Protein AF-A0A098EC14-F1 (afdb_monomer)

Radius of gyration: 11.88 Å; Cα contacts (8 Å, |Δi|>4): 21; chains: 1; bounding box: 31×18×28 Å

InterPro domains:
  IPR002770 Formylmethanofuran: tetrahydromethanopterin formyltransferase Ftr, C-terminal [PF02741] (1-52)
  IPR023447 Formylmethanofuran: tetrahydromethanopterin formyltransferase Ftr, ferredoxin-like superfamily [G3DSA:3.30.70.520] (1-53)
  IPR023447 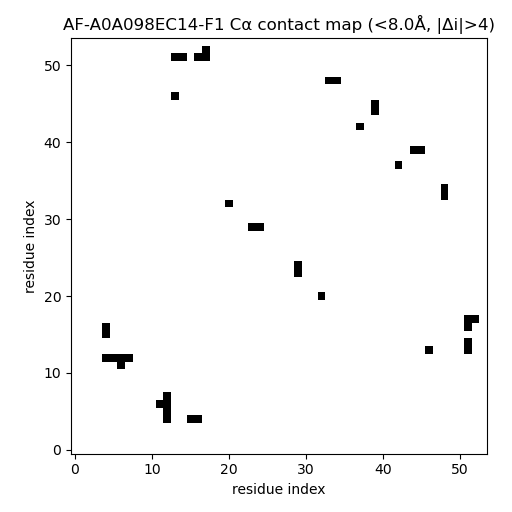Formylmethanofuran: tetrahydromethanopterin formyltransferase Ftr, ferredoxin-like superfamily [SSF55112] (1-53)

Organism: NCBI:txid717931

Structure (mmCIF, N/CA/C/O backbone):
data_AF-A0A098EC14-F1
#
_entry.id   AF-A0A098EC14-F1
#
loop_
_atom_site.group_PDB
_atom_site.id
_atom_site.type_symbol
_atom_site.label_atom_id
_atom_site.label_alt_id
_atom_site.label_comp_id
_atom_site.label_asym_id
_atom_site.label_entity_id
_atom_site.label_seq_id
_atom_site.pdbx_PDB_ins_code
_atom_site.Cartn_x
_atom_site.Cartn_y
_atom_site.Cartn_z
_atom_site.occupancy
_atom_site.B_iso_or_equiv
_atom_site.auth_seq_id
_atom_site.auth_comp_id
_atom_site.auth_asym_id
_atom_site.auth_atom_id
_atom_site.pdbx_PDB_model_num
ATOM 1 N N . MET A 1 1 ? -11.746 7.964 -5.230 1.00 92.31 1 MET A N 1
ATOM 2 C CA . MET A 1 1 ? -10.593 8.831 -4.911 1.00 92.31 1 MET A CA 1
ATOM 3 C C . MET A 1 1 ? -9.329 8.021 -5.126 1.00 92.31 1 MET A 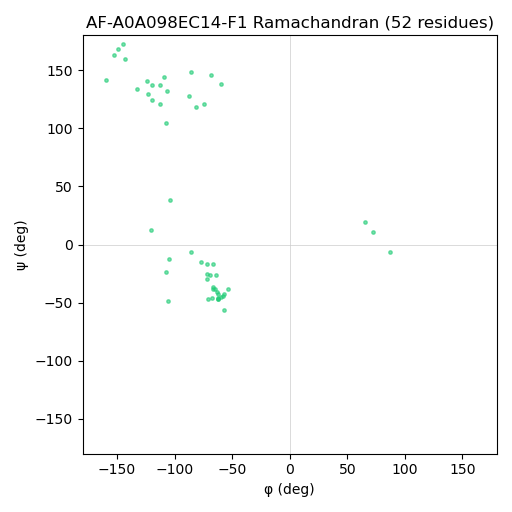C 1
ATOM 5 O O . MET A 1 1 ? -9.343 6.842 -4.801 1.00 92.31 1 MET A O 1
ATOM 9 N N . GLU A 1 2 ? -8.283 8.628 -5.674 1.00 97.31 2 GLU A N 1
ATOM 10 C CA . GLU A 1 2 ? -6.966 8.007 -5.847 1.00 97.31 2 GLU A CA 1
ATOM 11 C C . GLU A 1 2 ? -5.914 8.887 -5.167 1.00 97.31 2 GLU A C 1
ATOM 13 O O . GLU A 1 2 ? -6.013 10.113 -5.219 1.00 97.31 2 GLU A O 1
ATOM 18 N N . ILE A 1 3 ? -4.940 8.261 -4.506 1.00 97.88 3 ILE A N 1
ATOM 19 C CA . ILE A 1 3 ? -3.807 8.939 -3.870 1.00 97.88 3 ILE A CA 1
ATOM 20 C C . ILE A 1 3 ? -2.531 8.413 -4.521 1.00 97.88 3 ILE A C 1
ATOM 22 O O . ILE A 1 3 ? -2.288 7.207 -4.525 1.00 97.88 3 ILE A O 1
ATOM 26 N N . VAL A 1 4 ? -1.719 9.323 -5.058 1.00 97.94 4 VAL A N 1
ATOM 27 C CA . VAL A 1 4 ? -0.448 9.012 -5.724 1.00 97.94 4 VAL A CA 1
ATOM 28 C C . VAL A 1 4 ? 0.707 9.420 -4.813 1.00 97.94 4 VAL A C 1
ATOM 30 O O . VAL A 1 4 ? 0.718 10.531 -4.286 1.00 97.94 4 VAL A O 1
ATOM 33 N N . VAL A 1 5 ? 1.683 8.528 -4.633 1.00 97.38 5 VAL A N 1
ATOM 34 C CA . VAL A 1 5 ? 2.846 8.742 -3.761 1.00 97.38 5 VAL A CA 1
ATOM 35 C C . VAL A 1 5 ? 4.131 8.572 -4.564 1.00 97.38 5 VAL A C 1
ATOM 37 O O . VAL A 1 5 ? 4.323 7.548 -5.212 1.00 97.38 5 VAL A O 1
ATOM 40 N N . ASN A 1 6 ? 5.030 9.551 -4.457 1.00 97.69 6 ASN A N 1
ATOM 41 C CA . ASN A 1 6 ? 6.418 9.446 -4.899 1.00 97.69 6 ASN A CA 1
ATOM 42 C C . ASN A 1 6 ? 7.329 9.396 -3.670 1.00 97.69 6 ASN A C 1
ATOM 44 O O . ASN A 1 6 ? 7.071 10.078 -2.679 1.00 97.69 6 ASN A O 1
ATOM 48 N N . ALA A 1 7 ? 8.409 8.622 -3.740 1.00 97.25 7 ALA A N 1
ATOM 49 C CA . ALA A 1 7 ? 9.394 8.522 -2.669 1.00 97.25 7 ALA A CA 1
ATOM 50 C C . ALA A 1 7 ? 10.810 8.383 -3.239 1.00 97.25 7 ALA A C 1
ATOM 52 O O . ALA A 1 7 ? 10.985 7.979 -4.388 1.00 97.25 7 ALA A O 1
ATOM 53 N N . LEU A 1 8 ? 11.814 8.696 -2.415 1.00 98.12 8 LEU A N 1
ATOM 54 C CA . LEU A 1 8 ? 13.230 8.559 -2.776 1.00 98.12 8 LEU A CA 1
ATOM 55 C C . LEU A 1 8 ? 13.680 7.091 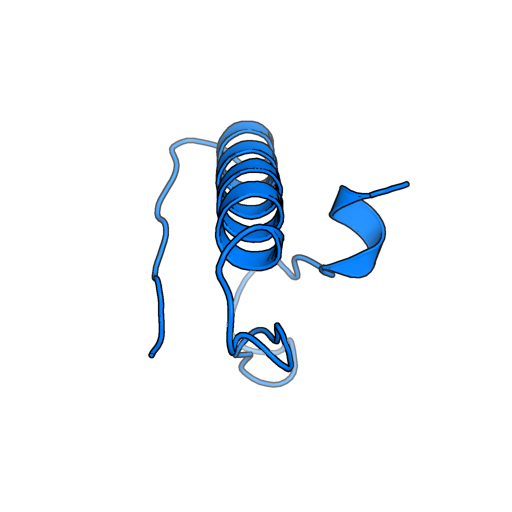-2.845 1.00 98.12 8 LEU A C 1
ATOM 57 O O . LEU A 1 8 ? 14.617 6.766 -3.570 1.00 98.12 8 LEU A O 1
ATOM 61 N N . ASP A 1 9 ? 13.002 6.205 -2.114 1.00 97.56 9 ASP A N 1
ATOM 62 C CA . ASP A 1 9 ? 13.300 4.779 -2.052 1.00 97.56 9 ASP A CA 1
ATOM 63 C C . ASP A 1 9 ? 12.029 3.935 -1.817 1.00 97.56 9 ASP A C 1
ATOM 65 O O . ASP A 1 9 ? 10.944 4.444 -1.511 1.00 97.56 9 ASP A O 1
ATOM 69 N N . LEU A 1 10 ? 12.164 2.616 -1.993 1.00 96.88 10 LEU A N 1
ATOM 70 C CA . LEU A 1 10 ? 11.048 1.671 -1.912 1.00 96.88 10 LEU A CA 1
ATOM 71 C C . LEU A 1 10 ? 10.533 1.466 -0.478 1.00 96.88 10 LEU A C 1
ATOM 73 O O . LEU A 1 10 ? 9.351 1.180 -0.303 1.00 96.88 10 LEU A O 1
ATOM 77 N N . ASP A 1 11 ? 11.386 1.599 0.537 1.00 97.25 11 ASP A N 1
ATOM 78 C CA . ASP A 1 11 ? 10.992 1.428 1.938 1.00 97.25 11 ASP A CA 1
ATOM 79 C C . ASP A 1 11 ? 10.104 2.595 2.390 1.00 97.25 11 ASP A C 1
ATOM 81 O O . ASP A 1 11 ? 8.997 2.389 2.892 1.00 97.25 11 ASP A O 1
ATOM 85 N N . SER A 1 12 ? 10.528 3.820 2.084 1.00 98.06 12 SER A N 1
ATOM 86 C CA . SER A 1 12 ? 9.764 5.049 2.284 1.00 98.06 12 SER A CA 1
ATOM 87 C C . SER A 1 12 ? 8.415 4.995 1.557 1.00 98.06 12 SER A C 1
ATOM 89 O O . SER A 1 12 ? 7.386 5.333 2.144 1.00 98.06 12 SER A O 1
ATOM 91 N N . MET A 1 13 ? 8.382 4.495 0.313 1.00 97.50 13 MET A N 1
ATOM 92 C CA . MET A 1 13 ? 7.133 4.307 -0.438 1.00 97.50 13 MET A CA 1
ATOM 93 C C . MET A 1 13 ? 6.190 3.306 0.245 1.00 97.50 13 MET A C 1
ATOM 95 O O . MET A 1 13 ? 5.008 3.599 0.429 1.00 97.50 13 MET A O 1
ATOM 99 N N . LYS A 1 14 ? 6.703 2.144 0.671 1.00 97.94 14 LYS A N 1
ATOM 100 C CA . LYS A 1 14 ? 5.912 1.116 1.368 1.00 97.94 14 LYS A CA 1
ATOM 101 C C . LYS A 1 14 ? 5.352 1.628 2.696 1.00 97.94 14 LYS A C 1
ATOM 103 O O . LYS A 1 14 ? 4.178 1.397 2.979 1.00 97.94 14 LYS A O 1
ATOM 108 N N . LYS A 1 15 ? 6.154 2.357 3.479 1.00 98.25 15 LYS A N 1
ATOM 109 C CA . LYS A 1 15 ? 5.722 2.984 4.740 1.00 98.25 15 LYS A CA 1
ATOM 110 C C . LYS A 1 15 ? 4.617 4.013 4.515 1.00 98.25 15 LYS A C 1
ATOM 112 O O . LYS A 1 15 ? 3.604 3.967 5.207 1.00 98.25 15 LYS A O 1
ATOM 117 N N . ALA A 1 16 ? 4.779 4.891 3.525 1.00 98.38 16 ALA A N 1
ATOM 118 C CA . ALA A 1 16 ? 3.770 5.891 3.187 1.00 98.38 16 ALA A CA 1
ATOM 119 C C . ALA A 1 16 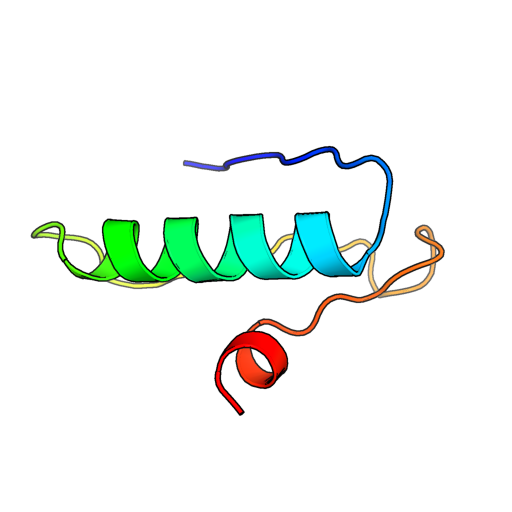? 2.434 5.242 2.789 1.00 98.38 16 ALA A C 1
ATOM 121 O O . ALA A 1 16 ? 1.384 5.637 3.293 1.00 98.38 16 ALA A O 1
ATOM 122 N N . MET A 1 17 ? 2.471 4.202 1.945 1.00 98.44 17 MET A N 1
ATOM 123 C CA . MET A 1 17 ? 1.270 3.448 1.576 1.00 98.44 17 MET A CA 1
ATOM 124 C C . MET A 1 17 ? 0.635 2.758 2.786 1.00 98.44 17 MET A C 1
ATOM 126 O O . MET A 1 17 ? -0.573 2.862 2.967 1.00 98.44 17 MET A O 1
ATOM 130 N N . LYS A 1 18 ? 1.430 2.093 3.635 1.00 98.56 18 LYS A N 1
ATOM 131 C CA . LYS A 1 18 ? 0.929 1.409 4.835 1.00 98.56 18 LYS A CA 1
ATOM 132 C C . LYS A 1 18 ? 0.179 2.370 5.758 1.00 98.56 18 LYS A C 1
ATOM 134 O O . LYS A 1 18 ? -0.997 2.146 6.027 1.00 98.56 18 LYS A O 1
ATOM 139 N N . TYR A 1 19 ? 0.823 3.459 6.179 1.00 98.50 19 TYR A N 1
ATOM 140 C CA . TYR A 1 19 ? 0.220 4.406 7.121 1.00 98.50 19 TYR A CA 1
ATOM 141 C C . TYR A 1 19 ? -0.981 5.143 6.526 1.00 98.50 19 TYR A C 1
ATOM 143 O O . TYR A 1 19 ? -1.971 5.362 7.221 1.00 98.50 19 TYR A O 1
ATOM 151 N N . GLY A 1 20 ? -0.935 5.485 5.234 1.00 98.25 20 GLY A N 1
ATOM 152 C CA . GLY A 1 20 ? -2.077 6.091 4.551 1.00 98.25 20 GLY A CA 1
ATOM 153 C C . GLY A 1 20 ? -3.290 5.159 4.504 1.00 98.25 20 GLY A C 1
ATOM 154 O O . GLY A 1 20 ? -4.414 5.597 4.736 1.00 98.25 20 GLY A O 1
ATOM 155 N N . ILE A 1 21 ? -3.065 3.867 4.253 1.00 98.50 21 ILE A N 1
ATOM 156 C CA . ILE A 1 21 ? -4.124 2.851 4.252 1.00 98.50 21 ILE A CA 1
ATOM 157 C C . ILE A 1 21 ? -4.677 2.638 5.664 1.00 98.50 21 ILE A C 1
ATOM 159 O O . ILE A 1 21 ? -5.893 2.629 5.828 1.00 98.50 21 ILE A O 1
ATOM 163 N N . GLU A 1 22 ? -3.820 2.512 6.681 1.00 98.31 22 GLU A N 1
ATOM 164 C CA . GLU A 1 22 ? -4.253 2.373 8.080 1.00 98.31 22 GLU A CA 1
ATOM 165 C C . GLU A 1 22 ? -5.119 3.559 8.514 1.00 98.31 22 GLU A C 1
ATOM 167 O O . GLU A 1 22 ? -6.190 3.354 9.080 1.00 98.31 22 GLU A O 1
ATOM 172 N N . ALA A 1 23 ? -4.716 4.787 8.173 1.00 98.31 23 ALA A N 1
ATOM 173 C CA . ALA A 1 23 ? -5.497 5.988 8.455 1.00 98.31 23 ALA A CA 1
ATOM 174 C C . ALA A 1 23 ? -6.820 6.039 7.670 1.00 98.31 23 ALA A C 1
ATOM 176 O O . ALA A 1 23 ? -7.844 6.448 8.209 1.00 98.31 23 ALA A O 1
ATOM 177 N N . ALA A 1 24 ? -6.840 5.601 6.408 1.00 98.00 24 ALA A N 1
ATOM 178 C CA . ALA A 1 24 ? -8.076 5.547 5.630 1.00 98.00 24 ALA A CA 1
ATOM 179 C C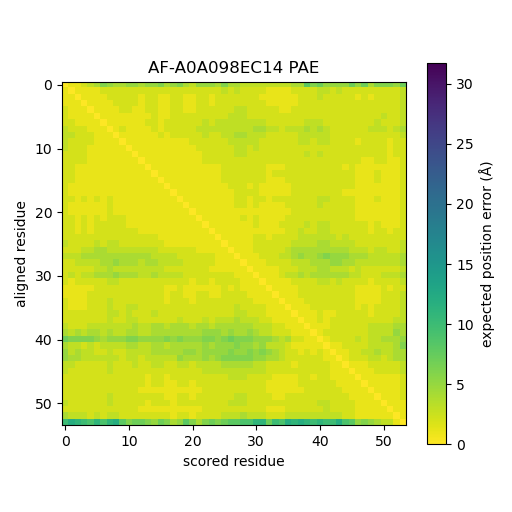 . ALA A 1 24 ? -9.076 4.540 6.221 1.00 98.00 24 ALA A C 1
ATOM 181 O O . ALA A 1 24 ? -10.273 4.814 6.273 1.00 98.00 24 ALA A O 1
ATOM 182 N N . CYS A 1 25 ? -8.593 3.397 6.711 1.00 97.38 25 CYS A N 1
ATOM 183 C CA . CYS A 1 25 ? -9.430 2.350 7.295 1.00 97.38 25 CYS A CA 1
ATOM 184 C C . CYS A 1 25 ? -10.114 2.756 8.612 1.00 97.38 25 CYS A C 1
ATOM 186 O O . CYS A 1 25 ? -11.070 2.094 9.007 1.00 97.38 25 CYS A O 1
ATOM 188 N N . THR A 1 26 ? -9.671 3.820 9.291 1.00 97.69 26 THR A N 1
ATOM 189 C CA . THR A 1 26 ? -10.360 4.349 10.486 1.00 97.69 26 THR A CA 1
ATOM 190 C C . THR A 1 26 ? -11.477 5.340 10.149 1.00 97.69 26 THR A C 1
ATOM 192 O O . THR A 1 26 ? -12.211 5.760 11.042 1.00 97.69 26 THR A O 1
ATOM 195 N N . THR A 1 27 ? -11.627 5.715 8.875 1.00 97.50 27 THR A N 1
ATOM 196 C CA . THR A 1 27 ? -12.643 6.671 8.424 1.00 97.50 27 THR A CA 1
ATOM 197 C C . THR A 1 27 ? -13.961 5.960 8.114 1.00 97.50 27 THR A C 1
ATOM 199 O O . THR A 1 27 ? -14.002 5.008 7.331 1.00 97.50 27 THR A O 1
ATOM 202 N N . GLU A 1 28 ? -15.058 6.446 8.697 1.00 97.94 28 GLU A N 1
ATOM 203 C CA . GLU A 1 28 ? -16.400 5.907 8.462 1.00 97.94 28 GLU A CA 1
ATOM 204 C C . GLU A 1 28 ? -16.792 5.988 6.975 1.00 97.94 28 GLU A C 1
ATOM 206 O O . GLU A 1 28 ? -16.535 6.977 6.289 1.00 97.94 28 GLU A O 1
ATOM 211 N N . GLY A 1 29 ? -17.417 4.925 6.464 1.00 97.56 29 GLY A N 1
ATOM 212 C CA . GLY A 1 29 ? -17.896 4.852 5.080 1.00 97.56 29 GLY A CA 1
ATOM 213 C C . GLY A 1 29 ? -16.867 4.356 4.055 1.00 97.56 29 GLY A C 1
ATOM 214 O O . GLY A 1 29 ? -17.235 4.099 2.907 1.00 97.56 29 GLY A O 1
ATOM 215 N N . ILE A 1 30 ? -15.603 4.148 4.440 1.00 97.31 30 ILE A N 1
ATOM 216 C CA . ILE A 1 30 ? -14.620 3.478 3.578 1.00 97.31 30 ILE A CA 1
ATOM 217 C C . ILE A 1 30 ? -14.908 1.973 3.531 1.00 97.31 30 ILE A C 1
ATOM 219 O O . ILE A 1 30 ? -14.893 1.284 4.545 1.00 97.31 30 ILE A O 1
ATOM 223 N N . THR A 1 31 ? -15.157 1.446 2.330 1.00 97.38 31 THR A N 1
ATOM 224 C CA . THR A 1 31 ? -15.556 0.037 2.130 1.00 97.38 31 THR A CA 1
ATOM 225 C C . THR A 1 31 ? -14.468 -0.838 1.517 1.00 97.38 31 THR A C 1
ATOM 227 O O . THR A 1 31 ? -14.507 -2.062 1.655 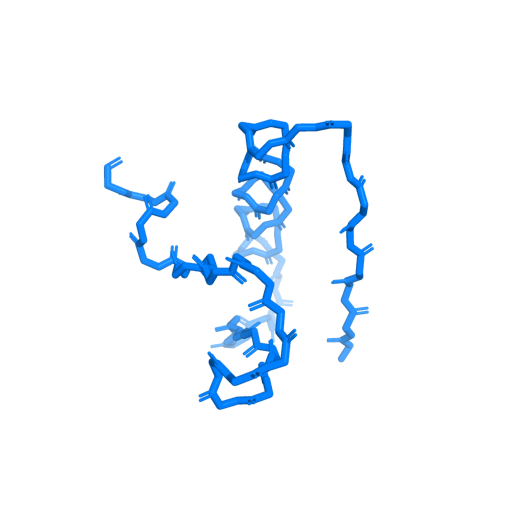1.00 97.38 31 THR A O 1
ATOM 230 N N . ARG A 1 32 ? -13.509 -0.249 0.793 1.00 97.75 32 ARG A N 1
ATOM 231 C CA . ARG A 1 32 ? -12.458 -0.994 0.094 1.00 97.75 32 ARG A CA 1
ATOM 232 C C . ARG A 1 32 ? -11.256 -0.114 -0.220 1.00 97.75 32 ARG A C 1
ATOM 234 O O . ARG A 1 32 ? -11.412 1.017 -0.669 1.00 97.75 32 ARG A O 1
ATOM 241 N N . ILE A 1 33 ? -10.070 -0.704 -0.095 1.00 98.38 33 ILE A N 1
ATOM 242 C CA . ILE A 1 33 ? -8.803 -0.168 -0.594 1.00 98.38 33 ILE A CA 1
ATOM 243 C C . ILE A 1 33 ? -8.303 -1.066 -1.734 1.00 98.38 33 ILE A C 1
ATOM 245 O O . ILE A 1 33 ? -8.379 -2.292 -1.653 1.00 98.38 33 ILE A O 1
ATOM 249 N N . THR A 1 34 ? -7.814 -0.458 -2.814 1.00 98.19 34 THR A N 1
ATOM 250 C CA . THR A 1 34 ? -7.214 -1.143 -3.971 1.00 98.19 34 THR A CA 1
ATOM 251 C C . THR A 1 34 ? -6.068 -0.300 -4.538 1.00 98.19 34 THR A C 1
ATOM 253 O O . THR A 1 34 ? -5.864 0.831 -4.101 1.00 98.19 34 THR A O 1
ATOM 256 N N . ALA A 1 35 ? -5.318 -0.840 -5.498 1.00 98.19 35 ALA A N 1
ATOM 257 C CA . ALA A 1 35 ? -4.235 -0.142 -6.183 1.00 98.19 35 ALA A CA 1
ATOM 258 C C . ALA A 1 35 ? -4.335 -0.322 -7.705 1.00 98.19 35 ALA A C 1
ATOM 260 O O . ALA A 1 35 ? -4.524 -1.437 -8.203 1.00 98.19 35 ALA A O 1
ATOM 261 N N . GLY A 1 36 ? -4.183 0.782 -8.439 1.00 97.62 36 GLY A N 1
ATOM 262 C CA . GLY A 1 36 ? -4.047 0.767 -9.893 1.00 97.62 36 GLY A CA 1
ATOM 263 C C . GLY A 1 36 ? -2.715 0.149 -10.323 1.00 97.62 36 GLY A C 1
ATOM 264 O O . GLY A 1 36 ? -1.700 0.287 -9.643 1.00 97.62 36 GLY A O 1
ATOM 265 N N . ASN A 1 37 ? -2.708 -0.560 -11.452 1.00 97.88 37 ASN A N 1
ATOM 266 C CA . ASN A 1 37 ? -1.493 -1.126 -12.037 1.00 97.88 37 ASN A CA 1
ATOM 267 C C . ASN A 1 37 ? -1.630 -1.267 -13.563 1.00 97.88 37 ASN A C 1
ATOM 269 O O . ASN A 1 37 ? -2.735 -1.278 -14.098 1.00 97.88 37 ASN A O 1
ATOM 273 N N . TYR A 1 38 ? -0.498 -1.428 -14.253 1.00 97.19 38 TYR A N 1
ATOM 274 C CA . TYR A 1 38 ? -0.421 -1.606 -15.711 1.00 97.19 38 TYR A CA 1
ATOM 275 C C . TYR A 1 38 ? -0.148 -3.070 -16.106 1.00 97.19 38 TYR A C 1
ATOM 277 O O . TYR A 1 38 ? 0.671 -3.350 -16.984 1.00 97.19 38 TYR A O 1
ATOM 285 N N . GLY A 1 39 ? -0.739 -4.033 -15.388 1.00 96.25 39 GLY A N 1
ATOM 286 C CA . GLY A 1 39 ? -0.5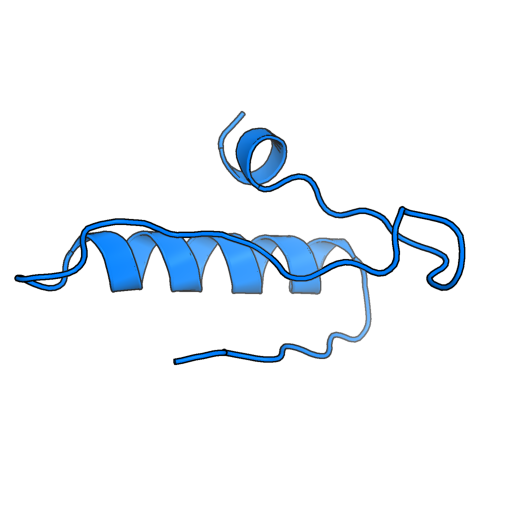38 -5.468 -15.629 1.00 96.25 39 GLY A CA 1
ATOM 287 C C . GLY A 1 39 ? 0.890 -5.964 -15.367 1.00 96.25 39 GLY A C 1
ATOM 288 O O . GLY A 1 39 ? 1.285 -6.995 -15.903 1.00 96.25 39 GLY A O 1
ATOM 289 N N . GLY A 1 40 ? 1.681 -5.209 -14.596 1.00 96.12 40 GLY A N 1
ATOM 290 C CA . GLY A 1 40 ? 3.064 -5.548 -14.239 1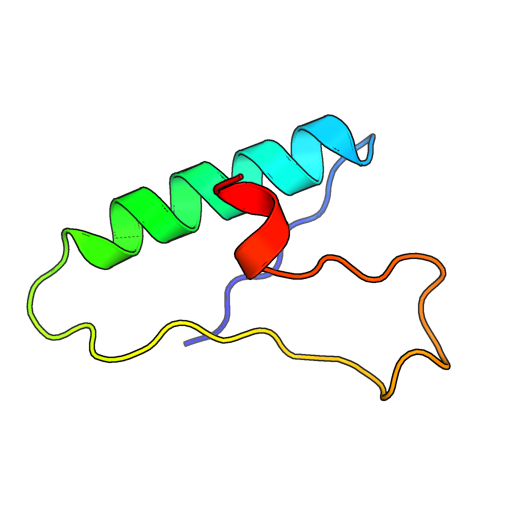.00 96.12 40 GLY A CA 1
ATOM 291 C C . GLY A 1 40 ? 4.090 -5.417 -15.372 1.00 96.12 40 GLY A C 1
ATOM 292 O O . GLY A 1 40 ? 5.210 -5.888 -15.211 1.00 96.12 40 GLY A O 1
ATOM 293 N N . LYS A 1 41 ? 3.728 -4.805 -16.512 1.00 95.56 41 LYS A N 1
ATOM 294 C CA . LYS A 1 41 ? 4.588 -4.739 -17.715 1.00 95.56 41 LYS A CA 1
ATOM 295 C C . LYS A 1 41 ? 5.246 -3.381 -17.974 1.00 95.56 41 LYS A C 1
ATOM 297 O O . LYS A 1 41 ? 6.114 -3.300 -18.834 1.00 95.56 41 LYS A O 1
ATOM 302 N N . LEU A 1 42 ? 4.817 -2.325 -17.277 1.00 97.12 42 LEU A N 1
ATOM 303 C CA . LEU A 1 42 ? 5.292 -0.954 -17.513 1.00 97.12 42 LEU A CA 1
ATOM 304 C C . LEU A 1 42 ? 6.252 -0.459 -16.422 1.00 97.12 42 LEU A C 1
ATOM 306 O O . LEU A 1 42 ? 7.311 0.083 -16.722 1.00 97.12 42 LEU A O 1
ATOM 310 N N . GLY A 1 43 ? 5.877 -0.627 -15.153 1.00 93.62 43 GLY A N 1
ATOM 311 C CA . GLY A 1 43 ? 6.663 -0.162 -14.011 1.00 93.62 43 GLY A CA 1
ATOM 312 C C . GLY A 1 43 ? 7.721 -1.174 -13.572 1.00 93.62 43 GLY A C 1
ATOM 313 O O . GLY A 1 43 ? 7.505 -2.380 -13.646 1.00 93.62 43 GLY A O 1
ATOM 314 N N . LYS A 1 44 ? 8.849 -0.679 -13.049 1.00 94.75 44 LYS A N 1
ATOM 315 C CA . LYS A 1 44 ? 9.924 -1.521 -12.490 1.00 94.75 44 LYS A CA 1
ATOM 316 C C . LYS A 1 44 ? 9.526 -2.226 -11.186 1.00 94.75 44 LYS A C 1
ATOM 318 O O . LYS A 1 44 ? 10.099 -3.258 -10.850 1.00 94.75 44 LYS A O 1
ATOM 323 N N . PHE A 1 45 ? 8.580 -1.660 -10.439 1.00 95.44 45 PHE A N 1
ATOM 324 C CA . PHE A 1 45 ? 8.185 -2.146 -9.121 1.00 95.44 45 PHE A CA 1
ATOM 325 C C . PHE A 1 45 ? 6.709 -2.531 -9.105 1.00 95.44 45 PHE A C 1
ATOM 327 O O . PHE A 1 45 ? 5.866 -1.779 -9.591 1.00 95.44 45 PHE A O 1
ATOM 334 N N . ASN A 1 46 ? 6.411 -3.667 -8.475 1.00 95.94 46 ASN A N 1
ATOM 335 C CA . ASN A 1 46 ? 5.062 -4.058 -8.088 1.00 95.94 46 ASN A CA 1
ATOM 336 C C . ASN A 1 46 ? 4.992 -4.040 -6.560 1.00 95.94 46 ASN A C 1
ATOM 338 O O . ASN A 1 46 ? 5.770 -4.725 -5.897 1.00 95.94 46 ASN A O 1
ATOM 342 N N . ILE A 1 47 ? 4.087 -3.236 -6.004 1.00 96.50 47 ILE A N 1
ATOM 343 C CA . ILE A 1 47 ? 3.869 -3.154 -4.558 1.00 96.50 47 ILE A CA 1
ATOM 344 C C . ILE A 1 47 ? 2.539 -3.832 -4.255 1.00 96.50 47 ILE A C 1
ATOM 346 O O . ILE A 1 47 ? 1.470 -3.291 -4.533 1.00 96.50 47 ILE A O 1
ATOM 350 N N . HIS A 1 48 ? 2.602 -5.041 -3.706 1.00 97.25 48 HIS A N 1
ATOM 351 C CA . HIS A 1 48 ? 1.411 -5.793 -3.341 1.00 97.25 48 HIS A CA 1
ATOM 352 C C . HIS A 1 48 ? 0.896 -5.315 -1.981 1.00 97.25 48 HIS A C 1
ATOM 354 O O . HIS A 1 48 ?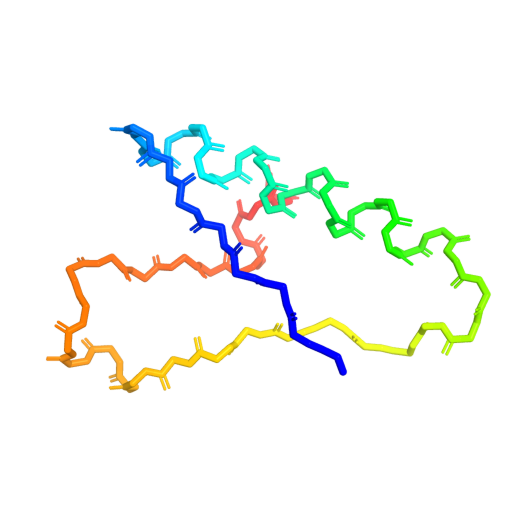 1.584 -5.459 -0.975 1.00 97.25 48 HIS A O 1
ATOM 360 N N . LEU A 1 49 ? -0.334 -4.786 -1.931 1.00 98.12 49 LEU A N 1
ATOM 361 C CA . LEU A 1 49 ? -0.909 -4.217 -0.701 1.00 98.12 49 LEU A CA 1
ATOM 362 C C . LEU A 1 49 ? -0.872 -5.188 0.489 1.00 98.12 49 LEU A C 1
ATOM 364 O O . LEU A 1 49 ? -0.556 -4.783 1.599 1.00 98.12 49 LEU A O 1
ATOM 368 N N . HIS A 1 50 ? -1.120 -6.478 0.250 1.00 97.25 50 HIS A N 1
ATOM 369 C CA . HIS A 1 50 ? -1.094 -7.508 1.293 1.00 97.25 50 HIS A CA 1
ATOM 370 C C . HIS A 1 50 ? 0.294 -7.693 1.926 1.00 97.25 50 HIS A C 1
ATOM 372 O O . HIS A 1 50 ? 0.385 -8.121 3.069 1.00 97.25 50 HIS A O 1
ATOM 378 N N . GLU A 1 51 ? 1.380 -7.378 1.215 1.00 97.31 51 GLU A N 1
ATOM 379 C CA . GLU A 1 51 ? 2.744 -7.479 1.750 1.00 97.31 51 GLU A CA 1
ATOM 380 C C . GLU A 1 51 ? 3.106 -6.323 2.685 1.00 97.31 51 GLU A C 1
ATOM 382 O O . GLU A 1 51 ? 4.072 -6.437 3.430 1.00 97.31 51 GLU A O 1
ATOM 387 N N . LEU A 1 52 ? 2.335 -5.229 2.682 1.00 97.44 52 LEU A N 1
ATOM 388 C CA . LEU A 1 52 ? 2.547 -4.092 3.587 1.00 97.44 52 LEU A CA 1
ATOM 389 C C . LEU A 1 52 ? 2.154 -4.411 5.042 1.00 97.44 52 LEU A C 1
ATOM 391 O O . LEU A 1 52 ? 2.549 -3.692 5.962 1.00 97.44 52 LEU A O 1
ATOM 395 N N . PHE A 1 53 ? 1.384 -5.483 5.242 1.00 96.31 53 PHE A N 1
ATOM 396 C CA . PHE A 1 53 ? 0.789 -5.878 6.524 1.00 96.31 53 PHE A CA 1
ATOM 397 C C . PHE A 1 53 ? 1.223 -7.271 6.993 1.00 96.31 53 PHE A C 1
ATOM 399 O O . PHE A 1 53 ? 0.603 -7.826 7.899 1.00 96.31 53 PHE A O 1
ATOM 406 N N . LYS A 1 54 ? 2.250 -7.842 6.357 1.00 86.50 54 LYS A N 1
ATOM 407 C CA . LYS A 1 54 ? 2.912 -9.052 6.852 1.00 86.50 54 LYS A CA 1
ATOM 408 C C . LYS A 1 54 ? 3.871 -8.729 7.991 1.00 86.50 54 LYS A C 1
ATOM 410 O O . LYS A 1 54 ? 4.378 -7.584 8.028 1.00 86.50 54 LYS A O 1
#

Sequence (54 aa):
MEIVVNALDLDSMKKAMKYGIEAACTTEGITRITAGNYGGKLGKFNIHLHELFK

Solvent-accessible surface area (backbone atoms only — not comparable to full-atom values): 3906 Å² total; per-residue (Å²): 141,86,87,88,88,88,59,97,47,71,65,59,41,47,50,53,52,40,55,53,50,57,58,48,72,73,41,89,88,68,85,82,87,88,80,91,78,70,84,78,75,76,61,96,71,87,85,59,73,75,68,64,75,107

Secondary structure (DSSP, 8-state):
-------SSHHHHHHHHHHHHHHHHTSTT--------STTSS-S----GGGGG-

Mean predicted aligned error: 2.16 Å

pLDDT: mean 97.11, std 1.88, range [86.5, 98.56]

Foldseek 3Di:
DDDDDDDPDDVVVLVVLLVVVVVLVVDPPDDDDDDDDDPPPPDPDDDDNVVSPD